Protein AF-A0A2E8D9I8-F1 (afdb_monomer_lite)

Structure (mmCIF, N/CA/C/O backbone):
data_AF-A0A2E8D9I8-F1
#
_entry.id   AF-A0A2E8D9I8-F1
#
loop_
_atom_site.group_PDB
_atom_site.id
_atom_site.type_symbol
_atom_site.label_atom_id
_atom_site.label_alt_id
_atom_site.label_comp_id
_atom_site.label_asym_id
_atom_site.label_entity_id
_atom_site.label_seq_id
_atom_site.pdbx_PDB_ins_code
_atom_site.Cartn_x
_atom_site.Cartn_y
_atom_site.Cartn_z
_atom_site.occupancy
_atom_site.B_iso_or_equiv
_atom_site.auth_seq_id
_atom_site.auth_comp_id
_atom_site.auth_asym_id
_atom_site.auth_atom_id
_atom_site.pdbx_PDB_model_num
ATOM 1 N N . MET A 1 1 ? -17.662 11.604 -4.422 1.00 44.28 1 MET A N 1
ATOM 2 C CA . MET A 1 1 ? -16.678 10.919 -3.561 1.00 44.28 1 MET A CA 1
ATOM 3 C C . MET A 1 1 ? -17.147 9.484 -3.399 1.00 44.28 1 MET A C 1
ATOM 5 O O . MET A 1 1 ? -18.364 9.317 -3.299 1.00 44.28 1 MET A O 1
ATOM 9 N N . PRO A 1 2 ? -16.253 8.482 -3.450 1.00 50.56 2 PRO A N 1
ATOM 10 C CA . PRO A 1 2 ? -16.628 7.092 -3.214 1.00 50.56 2 PRO A CA 1
ATOM 11 C C . PRO A 1 2 ? -17.347 6.995 -1.869 1.00 50.56 2 PRO A C 1
ATOM 13 O O . PRO A 1 2 ? -16.897 7.562 -0.872 1.00 50.56 2 PRO A O 1
ATOM 16 N N . ASN A 1 3 ? -18.499 6.340 -1.850 1.00 58.28 3 ASN A N 1
ATOM 17 C CA . ASN A 1 3 ? -19.183 5.998 -0.613 1.00 58.28 3 ASN A CA 1
ATOM 18 C C . ASN A 1 3 ? -19.068 4.484 -0.419 1.00 58.28 3 ASN A C 1
ATOM 20 O O . ASN A 1 3 ? -18.843 3.740 -1.372 1.00 58.28 3 ASN A O 1
ATOM 24 N N . GLU A 1 4 ? -19.213 4.018 0.817 1.00 66.81 4 GLU A N 1
ATOM 25 C CA . GLU A 1 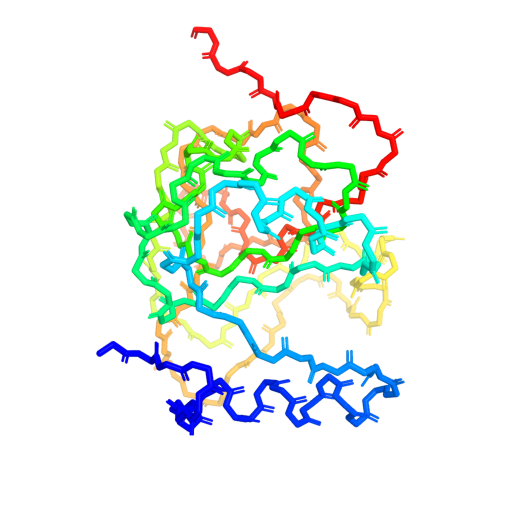4 ? -19.126 2.590 1.156 1.00 66.81 4 GLU A CA 1
ATOM 26 C C . GLU A 1 4 ? -20.138 1.709 0.388 1.00 66.81 4 GLU A C 1
ATOM 28 O O . GLU A 1 4 ? -19.957 0.497 0.309 1.00 66.81 4 GLU A O 1
ATOM 33 N N . GLY A 1 5 ? -21.159 2.312 -0.239 1.00 65.62 5 GLY A N 1
ATOM 34 C CA . GLY A 1 5 ? -22.145 1.644 -1.095 1.00 65.62 5 GLY A CA 1
ATOM 35 C C . GLY A 1 5 ? -21.882 1.719 -2.607 1.00 65.62 5 GLY A C 1
ATOM 36 O O . GLY A 1 5 ? -22.662 1.161 -3.374 1.00 65.62 5 GLY A O 1
ATOM 37 N N . SER A 1 6 ? -20.831 2.407 -3.058 1.00 77.81 6 SER A N 1
ATOM 38 C CA . SER A 1 6 ? -20.519 2.623 -4.474 1.00 77.81 6 SER A CA 1
ATOM 39 C C . SER A 1 6 ? -19.033 2.933 -4.641 1.00 77.81 6 SER A C 1
ATOM 41 O O . SER A 1 6 ? -18.624 4.094 -4.756 1.00 77.81 6 SER A O 1
ATOM 43 N N . LEU A 1 7 ? -18.238 1.867 -4.679 1.00 86.00 7 LEU A N 1
ATOM 44 C CA . LEU A 1 7 ? -16.832 1.925 -5.063 1.00 86.00 7 LEU A CA 1
ATOM 45 C C . LEU A 1 7 ? -16.694 2.241 -6.554 1.00 86.00 7 LEU A C 1
ATOM 47 O O . LEU A 1 7 ? -17.526 1.831 -7.366 1.00 86.00 7 LEU A O 1
ATOM 51 N N . ASP A 1 8 ? -15.627 2.943 -6.924 1.00 86.06 8 ASP A N 1
ATOM 52 C CA . ASP A 1 8 ? -15.249 3.049 -8.331 1.00 86.06 8 ASP A CA 1
ATOM 53 C C . ASP A 1 8 ? -14.639 1.734 -8.852 1.00 86.06 8 ASP A C 1
ATOM 55 O O . ASP A 1 8 ? -14.507 0.739 -8.129 1.00 86.06 8 ASP A O 1
ATOM 59 N N . SER A 1 9 ? -14.287 1.703 -10.138 1.00 87.00 9 SER A N 1
ATOM 60 C CA . SER A 1 9 ? -13.740 0.507 -10.782 1.00 87.00 9 SER A CA 1
ATOM 61 C C . SER A 1 9 ? -12.397 0.061 -10.201 1.00 87.00 9 SER A C 1
ATOM 63 O O . SER A 1 9 ? -12.152 -1.143 -10.129 1.00 87.00 9 SER A O 1
ATOM 65 N N . ASN A 1 10 ? -11.538 0.997 -9.786 1.00 84.31 10 ASN A N 1
ATOM 66 C CA . ASN A 1 10 ? -10.219 0.676 -9.243 1.00 84.31 10 ASN A CA 1
ATOM 67 C C . ASN A 1 10 ? -10.363 0.076 -7.844 1.00 84.31 10 ASN A C 1
ATOM 69 O O . ASN A 1 10 ? -9.808 -0.989 -7.573 1.00 84.31 10 ASN A O 1
ATOM 73 N N . ASP A 1 11 ? -11.165 0.706 -6.987 1.00 89.38 11 ASP A N 1
ATOM 74 C CA . ASP A 1 11 ? -11.437 0.219 -5.635 1.00 89.38 11 ASP A CA 1
ATOM 75 C C . ASP A 1 11 ? -12.177 -1.122 -5.654 1.00 89.38 11 ASP A C 1
ATOM 77 O O . ASP A 1 11 ? -11.861 -2.022 -4.874 1.00 89.38 11 ASP A O 1
ATOM 81 N N . THR A 1 12 ? -13.101 -1.309 -6.601 1.00 91.50 12 THR A N 1
ATOM 82 C CA . THR A 1 12 ? -13.773 -2.598 -6.820 1.00 91.50 12 THR A CA 1
ATOM 83 C C . THR A 1 12 ? -12.777 -3.690 -7.217 1.00 91.50 12 THR A C 1
ATOM 85 O O . THR A 1 12 ? -12.829 -4.794 -6.674 1.00 91.50 12 THR A O 1
ATOM 88 N N . ALA A 1 13 ? -11.845 -3.400 -8.132 1.00 89.12 13 ALA A N 1
ATOM 89 C CA . ALA A 1 13 ? -10.833 -4.363 -8.565 1.00 89.12 13 ALA A CA 1
ATOM 90 C C . ALA A 1 13 ? -9.858 -4.730 -7.433 1.00 89.12 13 ALA A C 1
ATOM 92 O O . ALA A 1 13 ? -9.543 -5.905 -7.251 1.00 89.12 13 ALA A O 1
ATOM 93 N N . LYS A 1 14 ? -9.425 -3.747 -6.636 1.00 89.94 14 LYS A N 1
ATOM 94 C CA . LYS A 1 14 ? -8.562 -3.955 -5.461 1.00 89.94 14 LYS A CA 1
ATOM 95 C C . LYS A 1 14 ? -9.258 -4.776 -4.383 1.00 89.94 14 LYS A C 1
ATOM 97 O O . LYS A 1 14 ? -8.672 -5.728 -3.872 1.00 89.94 14 LYS A O 1
ATOM 102 N N . LYS A 1 15 ? -10.526 -4.466 -4.092 1.00 92.94 15 LYS A N 1
ATOM 103 C CA . LYS A 1 15 ? -11.366 -5.276 -3.204 1.00 92.94 15 LYS A CA 1
ATOM 104 C C . LYS A 1 15 ? -11.434 -6.724 -3.688 1.00 92.94 15 LYS A C 1
ATOM 106 O O . LYS A 1 15 ? -11.124 -7.626 -2.918 1.00 92.94 15 LYS A O 1
ATOM 111 N N . ALA A 1 16 ? -11.765 -6.942 -4.961 1.00 93.75 16 ALA A N 1
ATOM 112 C CA . ALA A 1 16 ? -11.863 -8.283 -5.532 1.00 93.75 16 ALA A CA 1
ATOM 113 C C . ALA A 1 16 ? -10.527 -9.047 -5.490 1.00 93.75 16 ALA A C 1
ATOM 115 O O . ALA A 1 16 ? -10.522 -10.249 -5.237 1.00 93.75 16 ALA A O 1
ATOM 116 N N . ALA A 1 17 ? -9.394 -8.370 -5.702 1.00 91.50 17 ALA A N 1
ATOM 117 C CA . ALA A 1 17 ? -8.070 -8.979 -5.586 1.00 91.50 17 ALA A CA 1
ATOM 118 C C . ALA A 1 17 ? -7.774 -9.432 -4.147 1.00 91.50 17 ALA A C 1
ATOM 120 O O . ALA A 1 17 ? -7.392 -10.582 -3.939 1.00 91.50 17 ALA A O 1
ATOM 121 N N . MET A 1 18 ? -8.015 -8.562 -3.160 1.00 93.56 18 MET A N 1
ATOM 122 C CA . MET A 1 18 ? -7.844 -8.890 -1.741 1.00 93.56 18 MET A CA 1
ATOM 123 C C . MET A 1 18 ? -8.768 -10.035 -1.301 1.00 93.56 18 MET A C 1
ATOM 125 O O . MET A 1 18 ? -8.322 -10.964 -0.631 1.00 93.56 18 MET A O 1
ATOM 129 N N . GLU A 1 19 ? -10.029 -10.034 -1.738 1.00 94.75 19 GLU A N 1
ATOM 130 C CA . GLU A 1 19 ? -10.956 -11.147 -1.487 1.00 94.75 19 GLU A CA 1
ATOM 131 C C . GLU A 1 19 ? -10.506 -12.442 -2.176 1.00 94.75 19 GLU A C 1
ATOM 133 O O . GLU A 1 19 ? -10.600 -13.522 -1.595 1.00 94.75 19 GLU A O 1
ATOM 138 N N . GLY A 1 20 ? -9.940 -12.346 -3.381 1.00 94.50 20 GLY A N 1
ATOM 139 C CA . GLY A 1 20 ? -9.340 -13.474 -4.095 1.00 94.50 20 GLY A CA 1
ATOM 140 C C . GLY A 1 20 ? -8.124 -14.080 -3.384 1.00 94.50 20 GLY A C 1
ATOM 141 O O . GLY A 1 20 ? -7.853 -15.268 -3.551 1.00 94.50 20 GLY A O 1
ATOM 142 N N . TRP A 1 21 ? -7.418 -13.301 -2.560 1.00 91.25 21 TRP A N 1
ATOM 143 C CA . TRP A 1 21 ? -6.350 -13.790 -1.677 1.00 91.25 21 TRP A CA 1
ATOM 144 C C . TRP A 1 21 ? -6.873 -14.410 -0.372 1.00 91.25 21 TRP A C 1
ATOM 146 O O . TRP A 1 21 ? -6.080 -14.918 0.417 1.00 91.25 21 TRP A O 1
ATOM 156 N N . GLY A 1 22 ? -8.193 -14.406 -0.157 1.00 96.25 22 GLY A N 1
ATOM 157 C CA . GLY A 1 22 ? -8.851 -15.009 1.001 1.00 96.25 22 GLY A CA 1
ATOM 158 C C . GLY A 1 22 ? -9.161 -14.042 2.146 1.00 96.25 22 GLY A C 1
ATOM 159 O O . GLY A 1 22 ? -9.576 -14.500 3.209 1.00 96.25 22 GLY A O 1
ATOM 160 N N . TYR A 1 23 ? -8.984 -12.730 1.960 1.00 94.50 23 TYR A N 1
ATOM 161 C CA . TYR A 1 23 ? -9.327 -11.736 2.979 1.00 94.50 23 TYR A CA 1
ATOM 162 C C . TYR A 1 23 ? -10.814 -11.367 2.942 1.00 94.50 23 TYR A C 1
ATOM 164 O O . TYR A 1 23 ? -11.416 -11.256 1.876 1.00 94.50 23 TYR A O 1
ATOM 172 N N . ALA A 1 24 ? -11.406 -11.104 4.107 1.00 95.88 24 ALA A N 1
ATOM 173 C CA . ALA A 1 24 ? -12.709 -10.450 4.187 1.00 95.88 24 ALA A CA 1
ATOM 174 C C . ALA A 1 24 ? -12.516 -8.931 4.077 1.00 95.88 24 ALA A C 1
ATOM 176 O O . ALA A 1 24 ? -11.832 -8.336 4.907 1.00 95.88 24 ALA A O 1
ATOM 177 N N . VAL A 1 25 ? -13.108 -8.298 3.060 1.00 94.69 25 VAL A N 1
ATOM 178 C CA . VAL A 1 25 ? -12.922 -6.862 2.801 1.00 94.69 25 VAL A CA 1
ATOM 179 C C . VAL A 1 25 ? -14.238 -6.115 2.960 1.00 94.69 25 VAL A C 1
ATOM 181 O O . VAL A 1 25 ? -15.167 -6.288 2.169 1.00 94.69 25 VAL A O 1
ATOM 184 N N . THR A 1 26 ? -14.285 -5.219 3.945 1.00 93.50 26 THR A N 1
ATOM 185 C CA . THR A 1 26 ? -15.442 -4.357 4.213 1.00 93.50 26 THR A CA 1
ATOM 186 C C . THR A 1 26 ? -15.105 -2.912 3.845 1.00 93.50 26 THR A C 1
ATOM 188 O O . THR A 1 26 ? -14.301 -2.290 4.539 1.00 93.50 26 THR A O 1
ATOM 191 N N . PRO A 1 27 ? -15.697 -2.350 2.775 1.00 92.50 27 PRO A N 1
ATOM 192 C CA . PRO A 1 27 ? -15.524 -0.942 2.438 1.00 92.50 27 PRO A CA 1
ATOM 193 C C . PRO A 1 27 ? -16.103 -0.030 3.514 1.00 92.50 27 PRO A C 1
ATOM 195 O O . PRO A 1 27 ? -17.199 -0.279 4.015 1.00 92.50 27 PRO A O 1
ATOM 198 N N . VAL A 1 28 ? -15.388 1.048 3.828 1.00 91.00 28 VAL A N 1
ATOM 199 C CA . VAL A 1 28 ? -15.802 2.044 4.818 1.00 91.00 28 VAL A CA 1
ATOM 200 C C . VAL A 1 28 ? -15.452 3.446 4.332 1.00 91.00 28 VAL A C 1
ATOM 202 O O . VAL A 1 28 ? -14.417 3.660 3.705 1.00 91.00 28 VAL A O 1
ATOM 205 N N . THR A 1 29 ? -16.330 4.413 4.604 1.00 89.75 29 THR A N 1
ATOM 206 C CA . THR A 1 29 ? -16.090 5.822 4.265 1.00 89.75 29 THR A CA 1
ATOM 207 C C . THR A 1 29 ? -15.148 6.517 5.256 1.00 89.75 29 THR A C 1
ATOM 209 O O . THR A 1 29 ? -15.277 6.363 6.471 1.00 89.75 29 THR A O 1
ATOM 212 N N . GLY A 1 30 ? -14.253 7.372 4.743 1.00 88.56 30 GLY A N 1
ATOM 213 C CA . GLY A 1 30 ? -13.416 8.268 5.553 1.00 88.56 30 GLY A CA 1
ATOM 214 C C . GLY A 1 30 ? -14.216 9.222 6.446 1.00 88.56 30 GLY A C 1
ATOM 215 O O . GLY A 1 30 ? -13.747 9.614 7.514 1.00 88.56 30 GLY A O 1
ATOM 216 N N . LEU A 1 31 ? -15.453 9.541 6.050 1.00 89.94 31 LEU A N 1
ATOM 217 C CA . LEU A 1 31 ? -16.329 10.497 6.732 1.00 89.94 31 LEU A CA 1
ATOM 218 C C . LEU A 1 31 ? -16.813 10.033 8.110 1.00 89.94 31 LEU A C 1
ATOM 220 O O . LEU A 1 31 ? -17.369 10.846 8.851 1.00 89.94 31 LEU A O 1
ATOM 224 N N . ARG A 1 32 ? -16.609 8.760 8.480 1.00 90.56 32 ARG A N 1
ATOM 225 C CA . ARG A 1 32 ? -16.986 8.270 9.811 1.00 90.56 32 ARG A CA 1
ATOM 226 C C . ARG A 1 32 ? -16.304 9.088 10.918 1.00 90.56 32 ARG A C 1
ATOM 228 O O . ARG A 1 32 ? -15.144 9.493 10.760 1.00 90.56 32 ARG A O 1
ATOM 235 N N . PRO A 1 33 ? -16.996 9.356 12.036 1.00 91.31 33 PRO A N 1
ATOM 236 C CA . PRO A 1 33 ? -16.414 10.058 13.175 1.00 91.31 33 PRO A CA 1
ATOM 237 C C . PRO A 1 33 ? -15.296 9.233 13.832 1.00 91.31 33 PRO A C 1
ATOM 239 O O . PRO A 1 33 ? -15.246 8.013 13.691 1.00 91.31 33 PRO A O 1
ATOM 242 N N . ASN A 1 34 ? -14.412 9.895 14.586 1.00 89.88 34 ASN A N 1
ATOM 243 C CA . ASN A 1 34 ? -13.230 9.262 15.198 1.00 89.88 34 ASN A CA 1
ATOM 244 C C . ASN A 1 34 ? -13.590 8.035 16.048 1.00 89.88 34 ASN A C 1
ATOM 246 O O . ASN A 1 34 ? -12.986 6.986 15.883 1.00 89.88 34 ASN A O 1
ATOM 250 N N . GLN A 1 35 ? -14.639 8.132 16.870 1.00 90.94 35 GLN A N 1
ATOM 251 C CA . GLN A 1 35 ? -15.069 7.029 17.734 1.00 90.94 35 GLN A CA 1
ATOM 252 C C . GLN A 1 35 ? -15.469 5.766 16.948 1.00 90.94 35 GLN A C 1
ATOM 254 O O . GLN A 1 35 ? -15.279 4.650 17.427 1.00 90.94 35 GLN A O 1
ATOM 259 N N . GLU A 1 36 ? -16.027 5.920 15.744 1.00 92.75 36 GLU A N 1
ATOM 260 C CA . GLU A 1 36 ? -16.352 4.777 14.887 1.00 92.75 36 GLU A CA 1
ATOM 261 C C . GLU A 1 36 ? -15.099 4.168 14.252 1.00 92.75 36 GLU A C 1
ATOM 263 O O . GLU A 1 36 ? -15.033 2.949 14.097 1.00 92.75 36 GLU A O 1
ATOM 268 N N . TRP A 1 37 ? -14.098 4.990 13.923 1.00 92.00 37 TRP A N 1
ATOM 269 C CA . TRP A 1 37 ? -12.794 4.504 13.474 1.00 92.00 37 TRP A CA 1
ATOM 270 C C . TRP A 1 37 ? -12.066 3.738 14.578 1.00 92.00 37 TRP A C 1
ATOM 272 O O . TRP A 1 37 ? -11.603 2.635 14.308 1.00 92.00 37 TRP A O 1
ATOM 282 N N . ASP A 1 38 ? -12.052 4.248 15.813 1.00 91.12 38 ASP A N 1
ATOM 283 C CA . ASP A 1 38 ? -11.454 3.568 16.972 1.00 91.12 38 ASP A CA 1
ATOM 284 C C . ASP A 1 38 ? -12.060 2.170 17.180 1.00 91.12 38 ASP A C 1
ATOM 286 O O . ASP A 1 38 ? -11.352 1.185 17.393 1.00 91.12 38 ASP A O 1
ATOM 290 N N . ALA A 1 39 ? -13.389 2.065 17.070 1.00 92.38 39 ALA A N 1
ATOM 291 C CA . ALA A 1 39 ? -14.095 0.793 17.189 1.00 92.38 39 ALA A CA 1
ATOM 292 C C . ALA A 1 39 ? -13.830 -0.157 16.008 1.00 92.38 39 ALA A C 1
ATOM 294 O O . ALA A 1 39 ? -13.840 -1.376 16.193 1.00 92.38 39 ALA A O 1
ATOM 295 N N . LEU A 1 40 ? -13.623 0.383 14.803 1.00 91.75 40 LEU A N 1
ATOM 296 C CA . LEU A 1 40 ? -13.358 -0.390 13.591 1.00 91.75 40 LEU A CA 1
ATOM 297 C C . LEU A 1 40 ? -11.947 -0.968 13.595 1.00 91.75 40 LEU A C 1
ATOM 299 O O . LEU A 1 40 ? -11.791 -2.165 13.366 1.00 91.75 40 LEU A O 1
ATOM 303 N N . VAL A 1 41 ? -10.926 -0.149 13.869 1.00 91.81 41 VAL A N 1
ATOM 304 C CA . VAL A 1 41 ? -9.523 -0.599 13.844 1.00 91.81 41 VAL A CA 1
ATOM 305 C C . VAL A 1 41 ? -9.237 -1.660 14.906 1.00 91.81 41 VAL A C 1
ATOM 307 O O . VAL A 1 41 ? -8.348 -2.479 14.724 1.00 91.81 41 VAL A O 1
ATOM 310 N N . ALA A 1 42 ? -10.035 -1.706 15.977 1.00 91.19 42 ALA A N 1
ATOM 311 C CA . ALA A 1 42 ? -9.979 -2.760 16.988 1.00 91.19 42 ALA A CA 1
ATOM 312 C C . ALA A 1 42 ? -10.530 -4.124 16.516 1.00 91.19 42 ALA A C 1
ATOM 314 O O . ALA A 1 42 ? -10.385 -5.116 17.228 1.00 91.19 42 ALA A O 1
ATOM 315 N N . GLN A 1 43 ? -11.201 -4.180 15.360 1.00 92.88 43 GLN A N 1
ATOM 316 C CA . GLN A 1 43 ? -11.894 -5.370 14.846 1.00 92.88 43 GLN A CA 1
ATOM 317 C C . GLN A 1 43 ? -11.321 -5.898 13.526 1.00 92.88 43 GLN A C 1
ATOM 319 O O . GLN A 1 43 ? -11.861 -6.856 12.974 1.00 92.88 43 GLN A O 1
ATOM 324 N N . VAL A 1 44 ? -10.266 -5.278 12.998 1.00 93.38 44 VAL A N 1
ATOM 325 C CA . VAL A 1 44 ? -9.665 -5.651 11.713 1.00 93.38 44 VAL A CA 1
ATOM 326 C C . VAL A 1 44 ? -8.165 -5.859 11.865 1.00 93.38 44 VAL A C 1
ATOM 328 O O . VAL A 1 44 ? -7.526 -5.225 12.698 1.00 93.38 44 VAL A O 1
ATOM 331 N N . ASP A 1 45 ? -7.596 -6.725 11.031 1.00 93.06 45 ASP A N 1
ATOM 332 C CA . ASP A 1 45 ? -6.151 -6.982 11.028 1.00 93.06 45 ASP A CA 1
ATOM 333 C C . ASP A 1 45 ? -5.368 -5.881 10.297 1.00 93.06 45 ASP A C 1
ATOM 335 O O . ASP A 1 45 ? -4.214 -5.586 10.619 1.00 93.06 45 ASP A O 1
ATOM 339 N N . ALA A 1 46 ? -6.000 -5.269 9.292 1.00 92.00 46 ALA A N 1
ATOM 340 C CA . ALA A 1 46 ? -5.396 -4.245 8.459 1.00 92.00 46 ALA A CA 1
ATOM 341 C C . ALA A 1 46 ? -6.429 -3.254 7.906 1.00 92.00 46 ALA A C 1
ATOM 343 O O . ALA A 1 46 ? -7.595 -3.588 7.689 1.00 92.00 46 ALA A O 1
ATOM 344 N N . VAL A 1 47 ? -5.961 -2.043 7.611 1.00 92.31 47 VAL A N 1
ATOM 345 C CA . VAL A 1 47 ? -6.685 -0.989 6.905 1.00 92.31 47 VAL A CA 1
ATOM 346 C C . VAL A 1 47 ? -5.963 -0.683 5.599 1.00 92.31 47 VAL A C 1
ATOM 348 O O . VAL A 1 47 ? -4.786 -0.324 5.582 1.00 92.31 47 VAL A O 1
ATOM 351 N N . TYR A 1 48 ? -6.695 -0.795 4.496 1.00 91.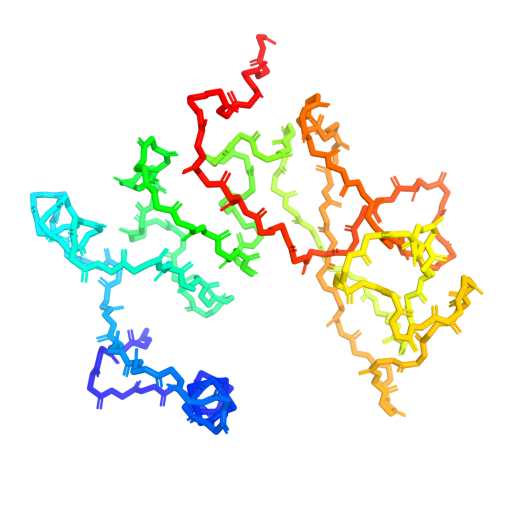50 48 TYR A N 1
ATOM 352 C CA . TYR A 1 48 ? -6.258 -0.335 3.185 1.00 91.50 48 TYR A CA 1
ATOM 353 C C . TYR A 1 48 ? -6.820 1.061 2.907 1.00 91.50 48 TYR A C 1
ATOM 355 O O . TYR A 1 48 ? -8.031 1.272 2.992 1.00 91.50 48 TYR A O 1
ATOM 363 N N . ILE A 1 49 ? -5.952 2.004 2.546 1.00 91.25 49 ILE A N 1
ATOM 364 C CA . ILE A 1 49 ? -6.327 3.375 2.205 1.00 91.25 49 ILE A CA 1
ATOM 365 C C . ILE A 1 49 ? -6.170 3.566 0.704 1.00 91.25 49 ILE A C 1
ATOM 367 O O . ILE A 1 49 ? -5.054 3.610 0.186 1.00 91.25 49 ILE A O 1
ATOM 371 N N . SER A 1 50 ? -7.303 3.711 0.023 1.00 90.06 50 SER A N 1
ATOM 372 C CA . SER A 1 50 ? -7.345 3.971 -1.414 1.00 90.06 50 SER A CA 1
ATOM 373 C C . SER A 1 50 ? -6.779 5.348 -1.768 1.00 90.06 50 SER A C 1
ATOM 375 O O . SER A 1 50 ? -7.014 6.326 -1.057 1.00 90.06 50 SER A O 1
ATOM 377 N N . GLU A 1 51 ? -6.127 5.452 -2.929 1.00 84.94 51 GLU A N 1
ATOM 378 C CA . GLU A 1 51 ? -5.780 6.739 -3.546 1.00 84.94 51 GLU A CA 1
ATOM 379 C C . GLU A 1 51 ? -7.001 7.644 -3.811 1.00 84.94 51 GLU A C 1
ATOM 381 O O . GLU A 1 51 ? -6.862 8.866 -3.860 1.00 84.94 51 GLU A O 1
ATOM 386 N N . ASN A 1 52 ? -8.201 7.063 -3.942 1.00 85.81 52 ASN A N 1
ATOM 387 C CA . ASN A 1 52 ? -9.441 7.783 -4.244 1.00 85.81 52 ASN A CA 1
ATOM 388 C C . ASN A 1 52 ? -10.131 8.337 -2.989 1.00 85.81 52 ASN A C 1
ATOM 390 O O . ASN A 1 52 ? -11.103 9.094 -3.092 1.00 85.81 52 ASN A O 1
ATOM 394 N N . LEU A 1 53 ? -9.630 7.992 -1.798 1.00 89.81 53 LEU A N 1
ATOM 395 C CA . LEU A 1 53 ? -10.036 8.620 -0.546 1.00 89.81 53 LEU A CA 1
ATOM 396 C C . LEU A 1 53 ? -9.667 10.109 -0.576 1.00 89.81 53 LEU A C 1
ATOM 398 O O . LEU A 1 53 ? -8.525 10.458 -0.859 1.00 89.81 53 LEU A O 1
ATOM 402 N N . PHE A 1 54 ? -10.578 10.994 -0.176 1.00 90.56 54 PHE A N 1
ATOM 403 C CA . PHE A 1 54 ? -10.200 12.373 0.118 1.00 90.56 54 PHE A CA 1
ATOM 404 C C . PHE A 1 54 ? -9.446 12.434 1.454 1.00 90.56 54 PHE A C 1
ATOM 406 O O . PHE A 1 54 ? -10.002 12.102 2.500 1.00 90.56 54 PHE A O 1
ATOM 413 N N . SER A 1 55 ? -8.179 12.861 1.443 1.00 88.88 55 SER A N 1
ATOM 414 C CA . SER A 1 55 ? -7.322 12.829 2.639 1.00 88.88 55 SER A CA 1
ATOM 415 C C . SER A 1 55 ? -7.896 13.604 3.825 1.00 88.88 55 SER A C 1
ATOM 417 O O . SER A 1 55 ? -7.741 13.164 4.958 1.00 88.88 55 SER A O 1
ATOM 419 N N . GLY A 1 56 ? -8.623 14.701 3.584 1.00 91.00 56 GLY A N 1
ATOM 420 C CA . GLY A 1 56 ? -9.270 15.478 4.644 1.00 91.00 56 GLY A CA 1
ATOM 421 C C . GLY A 1 56 ? -10.371 14.726 5.401 1.00 91.00 56 GLY A C 1
ATOM 422 O O . GLY A 1 56 ? -10.664 15.085 6.539 1.00 91.00 56 GLY A O 1
ATOM 423 N N . ASP A 1 57 ? -10.942 13.669 4.812 1.00 91.69 57 ASP A N 1
ATOM 424 C CA . ASP A 1 57 ? -11.955 12.851 5.478 1.00 91.69 57 ASP A CA 1
ATOM 425 C C . ASP A 1 57 ? -11.31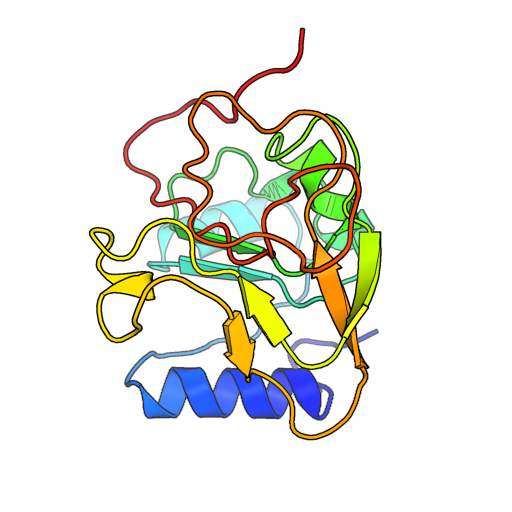8 11.947 6.537 1.00 91.69 57 ASP A C 1
ATOM 427 O O . ASP A 1 57 ? -11.861 11.815 7.632 1.00 91.69 57 ASP A O 1
ATOM 431 N N . LEU A 1 58 ? -10.161 11.343 6.245 1.00 90.94 58 LEU A N 1
ATOM 432 C CA . LEU A 1 58 ? -9.462 10.468 7.192 1.00 90.94 58 LEU A CA 1
ATOM 433 C C . LEU A 1 58 ? -8.525 11.244 8.121 1.00 90.94 58 LEU A C 1
ATOM 435 O O . LEU A 1 58 ? -8.465 10.924 9.306 1.00 90.94 58 LEU A O 1
ATOM 439 N N . ASN A 1 59 ? -7.848 12.276 7.609 1.00 90.62 59 ASN A N 1
ATOM 440 C CA . ASN A 1 59 ? -6.903 13.112 8.349 1.00 90.62 59 ASN A CA 1
ATOM 441 C C . ASN A 1 59 ? -5.955 12.228 9.190 1.00 90.62 59 ASN A C 1
ATOM 443 O O . ASN A 1 59 ? -5.379 11.288 8.656 1.00 90.62 59 ASN A O 1
ATOM 447 N N . THR A 1 60 ? -5.852 12.450 10.502 1.00 89.69 60 THR A N 1
ATOM 448 C CA . THR A 1 60 ? -4.985 11.696 11.422 1.00 89.69 60 THR A CA 1
ATOM 449 C C . THR A 1 60 ? -5.698 10.598 12.222 1.00 89.69 60 THR A C 1
ATOM 451 O O . THR A 1 60 ? -5.101 10.036 13.137 1.00 89.69 60 THR A O 1
ATOM 454 N N . LYS A 1 61 ? -6.958 10.256 11.907 1.00 89.56 61 LYS A N 1
ATOM 455 C CA . LYS A 1 61 ? -7.831 9.412 12.758 1.00 89.56 61 LYS A CA 1
ATOM 456 C C . LYS A 1 61 ? -7.239 8.065 13.170 1.00 89.56 61 LYS A C 1
ATOM 458 O O . LYS A 1 61 ? -7.516 7.600 14.265 1.00 89.56 61 LYS A O 1
ATOM 463 N N . ILE A 1 62 ? -6.451 7.445 12.295 1.00 89.75 62 ILE A N 1
ATOM 464 C CA . ILE A 1 62 ? -5.881 6.109 12.515 1.00 89.75 62 ILE A CA 1
ATOM 465 C C . ILE A 1 62 ? -4.352 6.118 12.570 1.00 89.75 62 ILE A C 1
ATOM 467 O O . ILE A 1 62 ? -3.743 5.056 12.510 1.00 89.75 62 ILE A O 1
ATOM 471 N N . LYS A 1 63 ? -3.728 7.298 12.689 1.00 87.44 63 LYS A N 1
ATOM 472 C CA . LYS A 1 63 ? -2.264 7.428 12.703 1.00 87.44 63 LYS A CA 1
ATOM 473 C C . LYS A 1 63 ? -1.624 6.570 13.797 1.00 87.44 63 LYS A C 1
ATOM 475 O O . LYS A 1 63 ? -0.658 5.865 13.540 1.00 87.44 63 LYS A O 1
ATOM 480 N N . ASP A 1 64 ? -2.202 6.613 14.996 1.00 85.62 64 ASP A N 1
ATOM 481 C CA . ASP A 1 64 ? -1.683 5.923 16.182 1.00 85.62 64 ASP A CA 1
ATOM 482 C C . ASP A 1 64 ? -2.400 4.584 16.448 1.00 85.62 64 ASP A C 1
ATOM 484 O O . ASP A 1 64 ? -2.263 3.995 17.525 1.00 85.62 64 ASP A O 1
ATOM 488 N N . ALA A 1 65 ? -3.203 4.102 15.491 1.00 86.88 65 ALA A N 1
ATOM 489 C CA . ALA A 1 65 ? -3.926 2.847 15.633 1.00 86.88 65 ALA A CA 1
ATOM 490 C C . ALA A 1 65 ? -2.953 1.658 15.594 1.00 86.88 65 ALA A C 1
ATOM 492 O O . ALA A 1 65 ? -2.090 1.562 14.724 1.00 86.88 65 ALA A O 1
ATOM 493 N N . ALA A 1 66 ? -3.125 0.707 16.512 1.00 87.19 66 ALA A N 1
ATOM 494 C CA . ALA A 1 66 ? -2.330 -0.521 16.566 1.00 87.19 66 ALA A CA 1
ATOM 495 C C . ALA A 1 66 ? -2.836 -1.567 15.552 1.00 87.19 66 ALA A C 1
ATOM 497 O O . ALA A 1 66 ? -3.213 -2.674 15.927 1.00 87.19 66 ALA A O 1
ATOM 498 N N . VAL A 1 67 ? -2.887 -1.189 14.274 1.00 87.94 67 VAL A N 1
ATOM 499 C CA . VAL A 1 67 ? -3.399 -2.003 13.163 1.00 87.94 67 VAL A CA 1
ATOM 500 C C . VAL A 1 67 ? -2.447 -1.924 11.975 1.00 87.94 67 VAL A C 1
ATOM 502 O O . VAL A 1 67 ? -1.710 -0.949 11.827 1.00 87.94 67 VAL A O 1
ATOM 505 N N . GLY A 1 68 ? -2.451 -2.942 11.113 1.00 86.31 68 GLY A N 1
ATOM 506 C CA . GLY A 1 68 ? -1.715 -2.861 9.858 1.00 86.31 68 GLY A CA 1
ATOM 507 C C . GLY A 1 68 ? -2.273 -1.752 8.961 1.00 86.31 68 GLY A C 1
ATOM 508 O O . GLY A 1 68 ? -3.482 -1.703 8.760 1.00 86.31 68 GLY A O 1
ATOM 509 N N . ILE A 1 69 ? -1.443 -0.876 8.391 1.00 88.00 69 ILE A N 1
ATOM 510 C CA . ILE A 1 69 ? -1.913 0.155 7.444 1.00 88.00 69 ILE A CA 1
ATOM 511 C C . ILE A 1 69 ? -1.183 0.003 6.115 1.00 88.00 69 ILE A C 1
ATOM 513 O O . ILE A 1 69 ? 0.047 -0.018 6.079 1.00 88.00 69 ILE A O 1
ATOM 517 N N . LEU A 1 70 ? -1.954 -0.064 5.028 1.00 88.06 70 LEU A N 1
ATOM 518 C CA . LEU A 1 70 ? -1.472 0.002 3.652 1.00 88.06 70 LEU A CA 1
ATOM 519 C C . LEU A 1 70 ? -1.993 1.290 3.006 1.00 88.06 70 LEU A C 1
ATOM 521 O O . LEU A 1 70 ? -3.189 1.410 2.746 1.00 88.06 70 LEU A O 1
ATOM 525 N N . ASN A 1 71 ? -1.101 2.256 2.765 1.00 88.75 71 ASN A N 1
ATOM 526 C CA . ASN A 1 71 ? -1.477 3.582 2.272 1.00 88.75 71 ASN A CA 1
ATOM 527 C C . ASN A 1 71 ? -1.138 3.804 0.791 1.00 88.75 71 ASN A C 1
ATOM 529 O O . ASN A 1 71 ? 0.034 3.771 0.415 1.00 88.75 71 ASN A O 1
ATOM 533 N N . GLU A 1 72 ? -2.146 4.135 -0.020 1.00 88.12 72 GLU A N 1
ATOM 534 C CA . GLU A 1 72 ? -1.968 4.666 -1.379 1.00 88.12 72 GLU A CA 1
ATOM 535 C C . GLU A 1 72 ? -2.318 6.159 -1.502 1.00 88.12 72 GLU A C 1
ATOM 537 O O . GLU A 1 72 ? -2.051 6.777 -2.533 1.00 88.12 72 GLU A O 1
ATOM 542 N N . GLN A 1 73 ? -2.868 6.783 -0.456 1.00 90.75 73 GLN A N 1
ATOM 543 C CA . GLN A 1 73 ? -3.179 8.209 -0.471 1.00 90.75 73 GLN A CA 1
ATOM 544 C C . GLN A 1 73 ? -1.928 9.038 -0.142 1.00 90.75 73 GLN A C 1
ATOM 546 O O . GLN A 1 73 ? -1.569 9.244 1.019 1.00 90.75 73 GLN A O 1
ATOM 551 N N . LEU A 1 74 ? -1.273 9.555 -1.186 1.00 89.19 74 LEU A N 1
ATOM 552 C CA . LEU A 1 74 ? -0.023 10.319 -1.100 1.00 89.19 74 LEU A CA 1
ATOM 553 C C . LEU A 1 74 ? -0.094 11.522 -0.156 1.00 89.19 74 LEU A C 1
ATOM 555 O O . LEU A 1 74 ? 0.910 11.848 0.483 1.00 89.19 74 LEU A O 1
ATOM 559 N N . ALA A 1 75 ? -1.248 12.190 -0.075 1.00 90.62 75 ALA A N 1
ATOM 560 C CA . ALA A 1 75 ? -1.422 13.351 0.791 1.00 90.62 75 ALA A CA 1
ATOM 561 C C . ALA A 1 75 ? -1.231 12.994 2.274 1.00 90.62 75 ALA A C 1
ATOM 563 O O . ALA A 1 75 ? -0.650 13.789 3.007 1.00 90.62 75 ALA A O 1
ATOM 564 N N . LEU A 1 76 ? -1.605 11.772 2.672 1.00 90.56 76 LEU A N 1
ATOM 565 C CA . LEU A 1 76 ? -1.507 11.292 4.051 1.00 90.56 76 LEU A CA 1
ATOM 566 C C . LEU A 1 76 ? -0.097 10.841 4.451 1.00 90.56 76 LEU A C 1
ATOM 568 O O . LEU A 1 76 ? 0.127 10.566 5.621 1.00 90.56 76 LEU A O 1
ATOM 572 N N . ASN A 1 77 ? 0.877 10.777 3.533 1.00 88.50 77 ASN A N 1
ATOM 573 C CA . ASN A 1 77 ? 2.234 10.338 3.889 1.00 88.50 77 ASN A CA 1
ATOM 574 C C . ASN A 1 77 ? 2.876 11.216 4.976 1.00 88.50 77 ASN A C 1
ATOM 576 O O . ASN A 1 77 ? 3.583 10.689 5.830 1.00 88.50 77 ASN A O 1
ATOM 580 N N . ALA A 1 78 ? 2.631 12.529 4.945 1.00 87.69 78 ALA A N 1
ATOM 581 C CA . ALA A 1 78 ? 3.104 13.441 5.986 1.00 87.69 78 ALA A CA 1
ATOM 582 C C . ALA A 1 78 ? 2.247 13.353 7.253 1.00 87.69 78 ALA A C 1
ATOM 584 O O . ALA A 1 78 ? 2.789 13.285 8.351 1.00 87.69 78 ALA A O 1
ATOM 585 N N . ASP A 1 79 ? 0.923 13.286 7.097 1.00 89.88 79 ASP A N 1
ATOM 586 C CA . ASP A 1 79 ? -0.016 13.203 8.222 1.00 89.88 79 ASP A CA 1
ATOM 587 C C . ASP A 1 79 ? 0.185 11.923 9.047 1.00 89.88 79 ASP A C 1
ATOM 589 O O . ASP A 1 79 ? -0.045 11.920 10.254 1.00 89.88 79 ASP A O 1
ATOM 593 N N . PHE A 1 80 ? 0.630 10.841 8.401 1.00 89.06 80 PHE A N 1
ATOM 594 C CA . PHE A 1 80 ? 0.962 9.560 9.029 1.00 89.06 80 PHE A CA 1
ATOM 595 C C . PHE A 1 80 ? 2.444 9.423 9.380 1.00 89.06 80 PHE A C 1
ATOM 597 O O . PHE A 1 80 ? 2.878 8.347 9.781 1.00 89.06 80 PHE A O 1
ATOM 604 N N . GLU A 1 81 ? 3.223 10.494 9.212 1.00 88.44 81 GLU A N 1
ATOM 605 C CA . GLU A 1 81 ? 4.646 10.534 9.559 1.00 88.44 81 GLU A CA 1
ATOM 606 C C . GLU A 1 81 ? 5.466 9.436 8.854 1.00 88.44 81 GLU A C 1
ATOM 608 O O . GLU A 1 81 ? 6.498 8.990 9.342 1.00 88.44 81 GLU A O 1
ATOM 613 N N . LEU A 1 82 ? 5.027 9.012 7.664 1.00 83.88 82 LEU A N 1
ATOM 614 C CA . LEU A 1 82 ? 5.775 8.109 6.784 1.00 83.88 82 LEU A CA 1
ATOM 615 C C . LEU A 1 82 ? 6.912 8.850 6.078 1.00 83.88 82 LEU A C 1
ATOM 617 O O . LEU A 1 82 ? 7.943 8.272 5.729 1.00 83.88 82 LEU A O 1
ATOM 621 N N . ALA A 1 83 ? 6.699 10.134 5.809 1.00 87.25 83 ALA A N 1
ATOM 622 C CA . ALA A 1 83 ? 7.677 10.990 5.173 1.00 87.25 83 ALA A CA 1
ATOM 623 C C . ALA A 1 83 ? 7.522 12.440 5.622 1.00 87.25 83 ALA A C 1
ATOM 625 O O . ALA A 1 83 ? 6.441 12.867 6.013 1.00 87.25 83 ALA A O 1
ATOM 626 N N . SER A 1 84 ? 8.578 13.236 5.474 1.00 88.62 84 SER A N 1
ATOM 627 C CA . SER A 1 84 ? 8.547 14.661 5.821 1.00 88.62 84 SER A CA 1
ATOM 628 C C . SER A 1 84 ? 7.631 15.499 4.912 1.00 88.62 84 SER A C 1
ATOM 630 O O . SER A 1 84 ? 7.441 16.687 5.156 1.00 88.62 84 SER A O 1
ATOM 632 N N . THR A 1 85 ? 7.124 14.929 3.813 1.00 89.12 85 THR A N 1
ATOM 633 C CA . THR A 1 85 ? 6.234 15.596 2.851 1.00 89.12 85 THR A CA 1
ATOM 634 C C . THR A 1 85 ? 5.231 14.608 2.261 1.00 89.12 85 THR A C 1
ATOM 636 O O . THR A 1 85 ? 5.479 13.401 2.242 1.00 89.12 85 THR A O 1
ATOM 639 N N . SER A 1 86 ? 4.122 15.116 1.714 1.00 90.00 86 SER A N 1
ATOM 640 C CA . SER A 1 86 ? 3.213 14.305 0.899 1.00 90.00 86 SER A CA 1
ATOM 641 C C . SER A 1 86 ? 3.953 13.640 -0.265 1.00 90.00 86 SER A C 1
ATOM 643 O O . SER A 1 86 ? 4.936 14.167 -0.790 1.00 90.00 86 SER A O 1
ATOM 645 N N . GLY A 1 87 ? 3.473 12.473 -0.687 1.00 86.62 87 GLY A N 1
ATOM 646 C CA . GLY A 1 87 ? 4.037 11.781 -1.839 1.00 86.62 87 GLY A CA 1
ATOM 647 C C . GLY A 1 87 ? 3.745 12.487 -3.168 1.00 86.62 87 GLY A C 1
ATOM 648 O O . GLY A 1 87 ? 2.993 13.457 -3.249 1.00 86.62 87 GLY A O 1
ATOM 649 N N . SER A 1 88 ? 4.341 11.980 -4.241 1.00 87.12 88 SER A N 1
ATOM 650 C CA . SER A 1 88 ? 4.113 12.481 -5.599 1.00 87.12 88 SER A CA 1
ATOM 651 C C . SER A 1 88 ? 4.022 11.326 -6.590 1.00 87.12 88 SER A C 1
ATOM 653 O O . SER A 1 88 ? 4.256 10.171 -6.235 1.00 87.12 88 SER A O 1
ATOM 655 N N . THR A 1 89 ? 3.674 11.622 -7.840 1.00 87.06 89 THR A N 1
ATOM 656 C CA . THR A 1 89 ? 3.655 10.623 -8.909 1.00 87.06 89 THR A CA 1
ATOM 657 C C . THR A 1 89 ? 4.810 10.823 -9.881 1.00 87.06 89 THR A C 1
ATOM 659 O O . THR A 1 89 ? 5.422 11.893 -9.971 1.00 87.06 89 THR A O 1
ATOM 662 N N . TYR A 1 90 ? 5.121 9.767 -10.621 1.00 85.81 90 TYR A N 1
ATOM 663 C CA . TYR A 1 90 ? 5.991 9.817 -11.789 1.00 85.81 90 TYR A CA 1
ATOM 664 C C . TYR A 1 90 ? 5.511 8.823 -12.836 1.00 85.81 90 TYR A C 1
ATOM 666 O O . TYR A 1 90 ? 4.925 7.800 -12.498 1.00 85.81 90 TYR A O 1
ATOM 674 N N . THR A 1 91 ? 5.750 9.114 -14.110 1.00 88.44 91 THR A N 1
ATOM 675 C CA . THR A 1 91 ? 5.277 8.260 -15.201 1.00 88.44 91 THR A CA 1
ATOM 676 C C . THR A 1 91 ? 6.327 7.215 -15.546 1.00 88.44 91 THR A C 1
ATOM 678 O O . THR A 1 91 ? 7.418 7.562 -15.998 1.00 88.44 91 THR A O 1
ATOM 681 N N . ASN A 1 92 ? 6.009 5.936 -15.352 1.00 89.69 92 ASN A N 1
ATOM 682 C CA . ASN A 1 92 ? 6.881 4.826 -15.739 1.00 89.69 92 ASN A CA 1
ATOM 683 C C . ASN A 1 92 ? 6.068 3.529 -15.918 1.00 89.69 92 ASN A C 1
ATOM 685 O O . ASN A 1 92 ? 4.859 3.497 -15.698 1.00 89.69 92 ASN A O 1
ATOM 689 N N . THR A 1 93 ? 6.736 2.463 -16.345 1.00 87.56 93 THR A N 1
ATOM 690 C CA . THR A 1 93 ? 6.214 1.086 -16.376 1.00 87.56 93 THR A CA 1
ATOM 691 C C . THR A 1 93 ? 6.878 0.179 -15.344 1.00 87.56 93 THR A C 1
ATOM 693 O O . THR A 1 93 ? 6.419 -0.939 -15.105 1.00 87.56 93 THR A O 1
ATOM 696 N N . GLN A 1 94 ? 7.982 0.639 -14.757 1.00 88.12 94 GLN A N 1
ATOM 697 C CA . GLN A 1 94 ? 8.887 -0.181 -13.972 1.00 88.12 94 GLN A CA 1
ATOM 698 C C . GLN A 1 94 ? 9.241 0.471 -12.636 1.00 88.12 94 GLN A C 1
ATOM 700 O O . GLN A 1 94 ? 9.227 1.696 -12.496 1.00 88.12 94 GLN A O 1
ATOM 705 N N . ILE A 1 95 ? 9.655 -0.375 -11.696 1.00 88.88 95 ILE A N 1
ATOM 706 C CA . ILE A 1 95 ? 10.262 -0.006 -10.411 1.00 88.88 95 ILE A CA 1
ATOM 707 C C . ILE A 1 95 ? 11.584 -0.753 -10.244 1.00 88.88 95 ILE A C 1
ATOM 709 O O . ILE A 1 95 ? 11.777 -1.798 -10.857 1.00 88.88 95 ILE A O 1
ATOM 713 N N . ASN A 1 96 ? 12.506 -0.249 -9.429 1.00 90.69 96 ASN A N 1
ATOM 714 C CA . ASN A 1 96 ? 13.775 -0.919 -9.152 1.00 90.69 96 ASN A CA 1
ATOM 715 C C . ASN A 1 96 ? 13.721 -1.613 -7.785 1.00 90.69 96 ASN A C 1
ATOM 717 O O . ASN A 1 96 ? 13.724 -0.932 -6.764 1.00 90.69 96 ASN A O 1
ATOM 721 N N . ILE A 1 97 ? 13.665 -2.945 -7.753 1.00 89.81 97 ILE A N 1
ATOM 722 C CA . ILE A 1 97 ? 13.743 -3.733 -6.516 1.00 89.81 97 ILE A CA 1
ATOM 723 C C . ILE A 1 97 ? 15.164 -3.632 -5.961 1.00 89.81 97 ILE A C 1
ATOM 725 O O . ILE A 1 97 ? 16.124 -4.012 -6.639 1.00 89.81 97 ILE A O 1
ATOM 729 N N . THR A 1 98 ? 15.302 -3.131 -4.733 1.00 89.81 98 THR A N 1
ATOM 730 C CA . THR A 1 98 ? 16.610 -2.946 -4.082 1.00 89.81 98 THR A CA 1
ATOM 731 C C . THR A 1 98 ? 16.879 -3.893 -2.935 1.00 89.81 98 THR A C 1
ATOM 733 O O . THR A 1 98 ? 18.039 -4.106 -2.600 1.00 89.81 98 THR A O 1
ATOM 736 N N . ASP A 1 99 ? 15.832 -4.467 -2.360 1.00 86.44 99 ASP A N 1
ATOM 737 C CA . ASP A 1 99 ? 15.928 -5.488 -1.330 1.00 86.44 99 ASP A CA 1
ATOM 738 C C . ASP A 1 99 ? 14.954 -6.606 -1.693 1.00 86.44 99 ASP A C 1
ATOM 740 O O . ASP A 1 99 ? 13.757 -6.356 -1.802 1.00 86.44 99 ASP A O 1
ATOM 744 N N . ASN A 1 100 ? 15.460 -7.816 -1.926 1.00 93.12 100 ASN A N 1
ATOM 745 C CA . ASN A 1 100 ? 14.657 -9.022 -2.147 1.00 93.12 100 ASN A CA 1
ATOM 746 C C . ASN A 1 100 ? 14.825 -10.054 -1.019 1.00 93.12 100 ASN A C 1
ATOM 748 O O . ASN A 1 100 ? 14.448 -11.212 -1.175 1.00 93.12 100 ASN A O 1
ATOM 752 N N . THR A 1 101 ? 15.395 -9.648 0.116 1.00 93.25 101 THR A N 1
ATOM 753 C CA . THR A 1 101 ? 15.452 -10.472 1.331 1.00 93.25 101 THR A CA 1
ATOM 754 C C . THR A 1 101 ? 14.163 -10.356 2.146 1.00 93.25 101 THR A C 1
ATOM 756 O O . THR A 1 101 ? 13.815 -11.267 2.895 1.00 93.25 101 THR A O 1
ATOM 759 N N . HIS A 1 102 ? 13.414 -9.266 1.953 1.00 87.88 102 HIS A N 1
ATOM 760 C CA . HIS A 1 102 ? 12.099 -9.061 2.547 1.00 87.88 102 HIS A CA 1
ATOM 761 C C . HIS A 1 102 ? 11.031 -9.933 1.867 1.00 87.88 102 HIS A C 1
ATOM 763 O O . HIS A 1 102 ? 10.996 -10.056 0.641 1.00 87.88 102 HIS A O 1
ATOM 769 N N . TYR A 1 103 ? 10.104 -10.505 2.644 1.00 90.00 103 TYR A N 1
ATOM 770 C CA . TYR A 1 103 ? 9.121 -11.468 2.126 1.00 90.00 103 TYR A CA 1
ATOM 771 C C . TYR A 1 103 ? 8.254 -10.898 0.987 1.00 90.00 103 TYR A C 1
ATOM 773 O O . TYR A 1 103 ? 7.976 -11.615 0.029 1.00 90.00 103 TYR A O 1
ATOM 781 N N . VAL A 1 104 ? 7.912 -9.603 1.039 1.00 85.38 104 VAL A N 1
ATOM 782 C CA . VAL A 1 104 ? 7.141 -8.887 -0.004 1.00 85.38 104 VAL A CA 1
ATOM 783 C C . VAL A 1 104 ? 7.828 -8.919 -1.373 1.00 85.38 104 VAL A C 1
ATOM 785 O O . VAL A 1 104 ? 7.161 -9.029 -2.398 1.00 85.38 104 VAL A O 1
ATOM 788 N N . THR A 1 105 ? 9.156 -8.827 -1.411 1.00 88.38 105 THR A N 1
ATOM 789 C CA . THR A 1 105 ? 9.942 -8.730 -2.650 1.00 88.38 105 THR A CA 1
ATOM 790 C C . THR A 1 105 ? 10.732 -9.997 -2.967 1.00 88.38 105 THR A C 1
ATOM 792 O O . THR A 1 105 ? 11.362 -10.072 -4.018 1.00 88.38 105 THR A O 1
ATOM 795 N N . SER A 1 106 ? 10.663 -11.011 -2.101 1.00 92.88 106 SER A N 1
ATOM 796 C CA . SER A 1 106 ? 11.427 -12.263 -2.196 1.00 92.88 106 SER A CA 1
ATOM 797 C C . SER A 1 106 ? 11.178 -13.077 -3.469 1.00 92.88 106 SER A C 1
ATOM 799 O O . SER A 1 106 ? 12.059 -13.801 -3.927 1.00 92.88 106 SER A O 1
ATOM 801 N N . ALA A 1 107 ? 10.002 -12.926 -4.080 1.00 93.12 107 ALA A N 1
ATOM 802 C CA . ALA A 1 107 ? 9.663 -13.568 -5.347 1.00 93.12 107 ALA A CA 1
ATOM 803 C C . ALA A 1 107 ? 10.309 -12.888 -6.572 1.00 93.12 107 ALA A C 1
ATOM 805 O O . ALA A 1 107 ? 10.252 -13.431 -7.676 1.00 93.12 107 ALA A O 1
ATOM 806 N N . PHE A 1 108 ? 10.912 -11.708 -6.401 1.00 90.75 108 PHE A N 1
ATOM 807 C CA . PHE A 1 108 ? 11.494 -10.918 -7.480 1.00 90.75 108 PHE A CA 1
ATOM 808 C C . PHE A 1 108 ? 13.022 -10.857 -7.366 1.00 90.75 108 PHE A C 1
ATOM 810 O O . PHE A 1 108 ? 13.615 -10.880 -6.287 1.00 90.75 108 PHE A O 1
ATOM 817 N N . THR A 1 109 ? 13.692 -10.760 -8.513 1.00 95.12 109 THR A N 1
ATOM 818 C CA . THR A 1 109 ? 15.127 -10.444 -8.545 1.00 95.12 109 THR A CA 1
ATOM 819 C C . THR A 1 109 ? 15.326 -8.948 -8.300 1.00 95.12 109 THR A C 1
ATOM 821 O O . THR A 1 109 ? 14.480 -8.138 -8.680 1.00 95.12 109 THR A O 1
ATOM 824 N N . THR A 1 110 ? 16.447 -8.571 -7.682 1.00 93.94 110 THR A N 1
ATOM 825 C CA . THR A 1 110 ? 16.858 -7.164 -7.608 1.00 93.94 110 THR A CA 1
ATOM 826 C C . THR A 1 110 ? 17.063 -6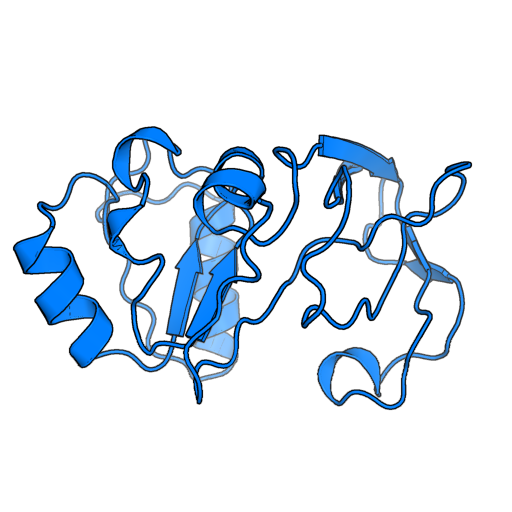.579 -9.010 1.00 93.94 110 THR A C 1
ATOM 828 O O . THR A 1 110 ? 17.413 -7.285 -9.957 1.00 93.94 110 THR A O 1
ATOM 831 N N . GLY A 1 111 ? 16.837 -5.274 -9.161 1.00 91.56 111 GLY A N 1
ATOM 832 C CA . GLY A 1 111 ? 16.845 -4.603 -10.462 1.00 91.56 111 GLY A CA 1
ATOM 833 C C . GLY A 1 111 ? 15.452 -4.193 -10.937 1.00 91.56 111 GLY A C 1
ATOM 834 O O . GLY A 1 111 ? 14.511 -4.093 -10.153 1.00 91.56 111 GLY A O 1
ATOM 835 N N . ASN A 1 112 ? 15.327 -3.879 -12.227 1.00 92.38 112 ASN A N 1
ATOM 836 C CA . ASN A 1 112 ? 14.090 -3.324 -12.773 1.00 92.38 112 ASN A CA 1
ATOM 837 C C . ASN A 1 112 ? 13.011 -4.405 -12.921 1.00 92.38 112 ASN A C 1
ATOM 839 O O . ASN A 1 112 ? 13.192 -5.374 -13.656 1.00 92.38 112 ASN A O 1
ATOM 843 N N . LEU A 1 113 ? 11.869 -4.187 -12.275 1.00 90.44 113 LEU A N 1
ATOM 844 C CA . LEU A 1 113 ? 10.665 -4.999 -12.362 1.00 90.44 113 LEU A CA 1
ATOM 845 C C . LEU A 1 113 ? 9.596 -4.246 -13.157 1.00 90.44 113 LEU A C 1
ATOM 847 O O . LEU A 1 113 ? 9.267 -3.104 -12.835 1.00 90.44 113 LEU A O 1
ATOM 851 N N . LEU A 1 114 ? 9.041 -4.893 -14.183 1.00 90.12 114 LEU A N 1
ATOM 852 C CA . LEU A 1 114 ? 7.893 -4.390 -14.936 1.00 90.12 114 LEU A CA 1
ATOM 853 C C .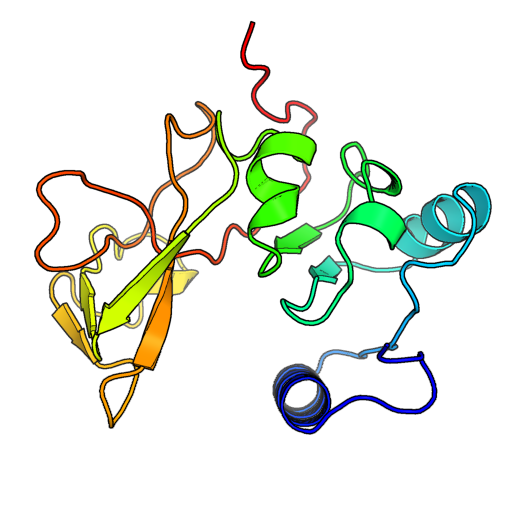 LEU A 1 114 ? 6.612 -4.585 -14.122 1.00 90.12 114 LEU A C 1
ATOM 855 O O . LEU A 1 114 ? 6.257 -5.717 -13.810 1.00 90.12 114 LEU A O 1
ATOM 859 N N . ILE A 1 115 ? 5.923 -3.487 -13.806 1.00 86.69 115 ILE A N 1
ATOM 860 C CA . ILE A 1 115 ? 4.676 -3.498 -13.021 1.00 86.69 115 ILE A CA 1
ATOM 861 C C . ILE A 1 115 ? 3.473 -2.946 -13.794 1.00 86.69 115 ILE A C 1
ATOM 863 O O . ILE A 1 115 ? 2.342 -3.035 -13.327 1.00 86.69 115 ILE A O 1
ATOM 867 N N . ALA A 1 116 ? 3.703 -2.385 -14.982 1.00 86.00 116 ALA A N 1
ATOM 868 C CA . ALA A 1 116 ? 2.659 -1.909 -15.878 1.00 86.00 116 ALA A CA 1
ATOM 869 C C . ALA A 1 116 ? 3.028 -2.180 -17.338 1.00 86.00 116 ALA A C 1
ATOM 871 O O . ALA A 1 116 ? 4.183 -2.029 -17.729 1.00 86.00 116 ALA A O 1
ATOM 872 N N . SER A 1 117 ? 2.045 -2.531 -18.167 1.00 88.88 117 SER A N 1
ATOM 873 C CA . SER A 1 117 ? 2.245 -2.745 -19.608 1.00 88.88 117 SER A CA 1
ATOM 874 C C . SER A 1 117 ? 2.400 -1.442 -20.398 1.00 88.88 117 SER A C 1
ATOM 876 O O . SER A 1 117 ? 2.952 -1.443 -21.495 1.00 88.88 117 SER A O 1
ATOM 878 N N . THR A 1 118 ? 1.906 -0.329 -19.855 1.00 89.50 118 THR A N 1
ATOM 879 C CA . THR A 1 118 ? 1.955 1.008 -20.457 1.00 89.50 118 THR A CA 1
ATOM 880 C C . THR A 1 118 ? 2.382 2.030 -19.419 1.00 89.50 118 THR A C 1
ATOM 882 O O . THR A 1 118 ? 2.080 1.874 -18.236 1.00 89.50 118 THR A O 1
ATOM 885 N N . ALA A 1 119 ? 3.101 3.066 -19.852 1.00 89.12 119 ALA A N 1
ATOM 886 C CA . ALA A 1 119 ? 3.582 4.095 -18.944 1.00 89.12 119 ALA A CA 1
ATOM 887 C C . ALA A 1 119 ? 2.395 4.812 -18.294 1.00 89.12 119 ALA A C 1
ATOM 889 O O . ALA A 1 119 ? 1.528 5.340 -18.989 1.00 89.12 119 ALA A O 1
ATOM 890 N N . GLN A 1 120 ? 2.366 4.812 -16.967 1.00 86.06 120 GLN A N 1
ATOM 891 C CA . GLN A 1 120 ? 1.281 5.383 -16.178 1.00 86.06 120 GLN A CA 1
ATOM 892 C C . GLN A 1 120 ? 1.837 6.048 -14.916 1.00 86.06 120 GLN A C 1
ATOM 894 O O . GLN A 1 120 ? 2.996 5.796 -14.563 1.00 86.06 120 GLN A O 1
ATOM 899 N N . PRO A 1 121 ? 1.060 6.916 -14.247 1.00 86.69 121 PRO A N 1
ATOM 900 C CA . PRO A 1 121 ? 1.457 7.469 -12.963 1.00 86.69 121 PRO A CA 1
ATOM 901 C C . PRO A 1 121 ? 1.674 6.349 -11.941 1.00 86.69 121 PRO A C 1
ATOM 903 O O . PRO A 1 121 ? 0.782 5.550 -11.678 1.00 86.69 121 PRO A O 1
ATOM 906 N N . LEU A 1 122 ? 2.871 6.302 -11.369 1.00 85.31 122 LEU A N 1
ATOM 907 C CA . LEU A 1 122 ? 3.235 5.443 -10.253 1.00 85.31 122 LEU A CA 1
ATOM 908 C C . LEU A 1 122 ? 3.423 6.301 -9.006 1.00 85.31 122 LEU A C 1
ATOM 910 O O . LEU A 1 122 ? 4.003 7.390 -9.068 1.00 85.31 122 LEU A O 1
ATOM 914 N N . LEU A 1 123 ? 2.954 5.785 -7.875 1.00 85.31 123 LEU A N 1
ATOM 915 C CA . LEU A 1 123 ? 3.064 6.426 -6.572 1.00 85.31 123 LEU A CA 1
ATOM 916 C C . LEU A 1 123 ? 4.503 6.337 -6.050 1.00 85.31 123 LEU A C 1
ATOM 918 O O . LEU A 1 123 ? 5.112 5.265 -6.039 1.00 85.31 123 LEU A O 1
ATOM 922 N N . ARG A 1 124 ? 5.049 7.453 -5.566 1.00 85.00 124 ARG A N 1
ATOM 923 C CA . ARG A 1 124 ? 6.311 7.469 -4.818 1.00 85.00 124 ARG A CA 1
ATOM 924 C C . ARG A 1 124 ? 6.177 8.297 -3.551 1.00 85.00 124 ARG A C 1
ATOM 926 O O . ARG A 1 124 ? 5.503 9.329 -3.521 1.00 85.00 124 ARG A O 1
ATOM 933 N N . ILE A 1 125 ? 6.889 7.871 -2.520 1.00 84.62 125 ILE A N 1
ATOM 934 C CA . ILE A 1 125 ? 7.097 8.699 -1.334 1.00 84.62 125 ILE A CA 1
ATOM 935 C C . ILE A 1 125 ? 8.038 9.861 -1.712 1.00 84.62 125 ILE A C 1
ATOM 937 O O . ILE A 1 125 ? 8.726 9.819 -2.734 1.00 84.62 125 ILE A O 1
ATOM 941 N N . SER A 1 126 ? 7.980 10.982 -1.001 1.00 83.94 126 SER A N 1
ATOM 942 C CA . SER A 1 126 ? 8.806 12.165 -1.274 1.00 83.94 126 SER A CA 1
ATOM 943 C C . SER A 1 126 ? 9.275 12.782 0.038 1.00 83.94 126 SER A C 1
ATOM 945 O O . SER A 1 126 ? 8.613 12.629 1.059 1.00 83.94 126 SER A O 1
ATOM 947 N N . GLY A 1 127 ? 10.411 13.480 0.006 1.00 85.62 127 GLY A N 1
ATOM 948 C CA . GLY A 1 127 ? 11.043 14.028 1.206 1.00 85.62 127 GLY A CA 1
ATOM 949 C C . GLY A 1 127 ? 11.984 13.031 1.883 1.00 85.62 127 GLY A C 1
ATOM 950 O O . GLY A 1 127 ? 12.546 12.146 1.228 1.00 85.62 127 GLY A O 1
ATOM 951 N N . THR A 1 128 ? 12.185 13.219 3.185 1.00 86.88 128 THR A N 1
ATOM 952 C CA . THR A 1 128 ? 12.925 12.300 4.057 1.00 86.88 128 THR A CA 1
ATOM 953 C C . THR A 1 128 ? 11.969 11.207 4.520 1.00 86.88 128 THR A C 1
ATOM 955 O O . THR A 1 128 ? 10.845 11.532 4.876 1.00 86.88 128 THR A O 1
ATOM 958 N N . LEU A 1 129 ? 12.389 9.939 4.505 1.00 84.31 129 LEU A N 1
ATOM 959 C CA . LEU A 1 129 ? 11.599 8.802 5.007 1.00 84.31 129 LEU A CA 1
ATOM 960 C C . LEU A 1 129 ? 11.691 8.680 6.519 1.00 84.31 129 LEU A C 1
ATOM 962 O O . LEU A 1 129 ? 12.651 9.178 7.111 1.00 84.31 129 LEU A O 1
ATOM 966 N N . ALA A 1 130 ? 10.685 8.068 7.144 1.00 84.00 130 ALA A N 1
ATOM 967 C CA . ALA A 1 130 ? 10.721 7.867 8.583 1.00 84.00 130 ALA A CA 1
ATOM 968 C C . ALA A 1 130 ? 11.892 6.924 8.892 1.00 84.00 130 ALA A C 1
ATOM 970 O O . ALA A 1 130 ? 12.136 6.012 8.093 1.00 84.00 130 ALA A O 1
ATOM 971 N N . PRO A 1 131 ? 12.635 7.121 9.996 1.00 80.44 131 PRO A N 1
ATOM 972 C CA . PRO A 1 131 ? 13.816 6.311 10.297 1.00 80.44 131 PRO A CA 1
ATOM 973 C C . PRO A 1 131 ? 13.556 4.800 10.277 1.00 80.44 131 PRO A C 1
ATOM 975 O O . PRO A 1 131 ? 14.427 4.038 9.863 1.00 80.44 131 PRO A O 1
ATOM 978 N N . ASP A 1 132 ? 12.343 4.391 10.653 1.00 80.94 132 ASP A N 1
ATOM 979 C CA . ASP A 1 132 ? 11.945 2.987 10.767 1.00 80.94 132 ASP A CA 1
ATOM 980 C C . ASP A 1 132 ? 11.323 2.410 9.482 1.00 80.94 132 ASP A C 1
ATOM 982 O O . ASP A 1 132 ? 10.978 1.228 9.428 1.00 80.94 132 ASP A O 1
ATOM 986 N N . LEU A 1 133 ? 11.199 3.202 8.408 1.00 80.69 133 LEU A N 1
ATOM 987 C CA . LEU A 1 133 ? 10.751 2.681 7.118 1.00 80.69 133 LEU A CA 1
ATOM 988 C C . LEU A 1 133 ? 11.877 1.952 6.386 1.00 80.69 133 LEU A C 1
ATOM 990 O O . LEU A 1 133 ? 12.921 2.525 6.071 1.00 80.69 133 LEU A O 1
ATOM 994 N N . GLN A 1 134 ? 11.606 0.706 5.996 1.00 85.38 134 GLN A N 1
ATOM 995 C CA . GLN A 1 134 ? 12.486 -0.091 5.144 1.00 85.38 134 GLN A CA 1
ATOM 996 C C . GLN A 1 134 ? 12.099 0.062 3.658 1.00 85.38 134 GLN A C 1
ATOM 998 O O . GLN A 1 134 ? 11.090 -0.497 3.218 1.00 85.38 134 GLN A O 1
ATOM 1003 N N . PRO A 1 135 ? 12.879 0.785 2.831 1.00 83.94 135 PRO A N 1
ATOM 1004 C CA . PRO A 1 135 ? 12.602 0.899 1.402 1.00 83.94 135 PRO A CA 1
ATOM 1005 C C . PRO A 1 135 ? 12.958 -0.399 0.654 1.00 83.94 135 PRO A C 1
ATOM 1007 O O . PRO A 1 135 ? 14.128 -0.761 0.544 1.00 83.94 135 PRO A O 1
ATOM 1010 N N . LEU A 1 136 ? 11.957 -1.067 0.072 1.00 86.69 136 LEU A N 1
ATOM 1011 C CA . LEU A 1 136 ? 12.142 -2.338 -0.658 1.00 86.69 136 LEU A CA 1
ATOM 1012 C C . LEU A 1 136 ? 12.388 -2.163 -2.165 1.00 86.69 136 LEU A C 1
ATOM 1014 O O . LEU A 1 136 ? 13.038 -2.987 -2.815 1.00 86.69 136 LEU A O 1
ATOM 1018 N N . ALA A 1 137 ? 11.882 -1.069 -2.726 1.00 87.31 137 ALA A N 1
ATOM 1019 C CA . ALA A 1 137 ? 12.025 -0.712 -4.130 1.00 87.31 137 ALA A CA 1
ATOM 1020 C C . ALA A 1 137 ? 12.163 0.802 -4.282 1.00 87.31 137 ALA A C 1
ATOM 1022 O O . ALA A 1 137 ? 11.811 1.549 -3.374 1.00 87.31 137 ALA A O 1
ATOM 1023 N N . LYS A 1 138 ? 12.653 1.263 -5.433 1.00 87.06 138 LYS A N 1
ATOM 1024 C CA . LYS A 1 138 ? 12.917 2.674 -5.740 1.00 87.06 138 LYS A CA 1
ATOM 1025 C C . LYS A 1 138 ? 12.370 3.052 -7.109 1.00 87.06 138 LYS A C 1
ATOM 1027 O O . LYS A 1 138 ? 12.255 2.204 -7.995 1.00 87.06 138 LYS A O 1
ATOM 1032 N N . GLN A 1 139 ? 12.085 4.339 -7.304 1.00 86.88 139 GLN A N 1
ATOM 1033 C CA . GLN A 1 139 ? 11.8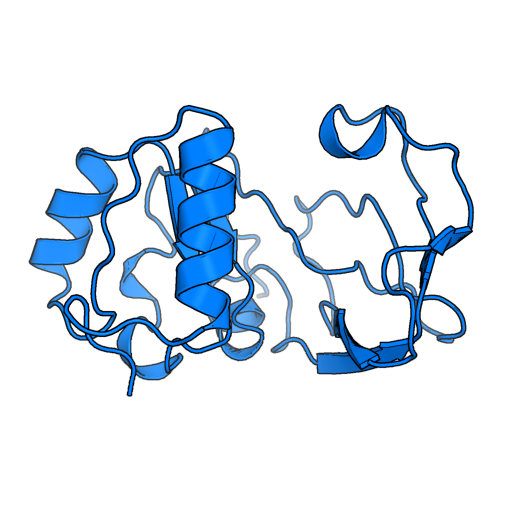09 4.861 -8.644 1.00 86.88 139 GLN A CA 1
ATOM 1034 C C . GLN A 1 139 ? 13.006 4.658 -9.587 1.00 86.88 139 GLN A C 1
ATOM 1036 O O . GLN A 1 139 ? 14.164 4.782 -9.182 1.00 86.88 139 GLN A O 1
ATOM 1041 N N . ILE A 1 140 ? 12.726 4.405 -10.865 1.00 81.62 140 ILE A N 1
ATOM 1042 C CA . ILE A 1 140 ? 13.745 4.351 -11.919 1.00 81.62 140 ILE A CA 1
ATOM 1043 C C . ILE A 1 140 ? 13.942 5.747 -12.516 1.00 81.62 140 ILE A C 1
ATOM 1045 O O . ILE A 1 140 ? 12.972 6.434 -12.831 1.00 81.62 140 ILE A O 1
ATOM 1049 N N . GLY A 1 141 ? 15.202 6.149 -12.717 1.00 69.94 141 GLY A N 1
ATOM 1050 C CA . GLY A 1 141 ? 15.559 7.356 -13.476 1.00 69.94 141 GLY A CA 1
ATOM 1051 C C . GLY A 1 141 ? 15.475 8.683 -12.711 1.00 69.94 141 GLY A C 1
ATOM 1052 O O . GLY A 1 141 ? 15.664 9.735 -13.314 1.00 69.94 141 GLY A O 1
ATOM 1053 N N . GLY A 1 142 ? 15.218 8.662 -11.400 1.00 57.62 142 GLY A N 1
ATOM 1054 C CA . GLY A 1 142 ? 15.279 9.856 -10.552 1.00 57.62 142 GLY A CA 1
ATOM 1055 C C . GLY A 1 142 ? 16.659 10.053 -9.916 1.00 57.62 142 GLY A C 1
ATOM 1056 O O . GLY A 1 142 ? 17.257 9.096 -9.436 1.00 57.62 142 GLY A O 1
ATOM 1057 N N . GLY A 1 143 ? 17.140 11.301 -9.845 1.00 41.47 143 GLY A N 1
ATOM 1058 C CA . GLY A 1 143 ? 18.355 11.670 -9.093 1.00 41.47 143 GLY A CA 1
ATOM 1059 C C . GLY A 1 143 ? 18.224 11.509 -7.570 1.00 41.47 143 GLY A C 1
ATOM 1060 O O . GLY A 1 143 ? 19.218 11.577 -6.854 1.00 41.47 143 GLY A O 1
ATOM 1061 N N . PHE A 1 144 ? 17.005 11.249 -7.084 1.00 41.59 144 PHE A N 1
ATOM 1062 C CA . PHE A 1 144 ? 16.706 10.891 -5.703 1.00 41.59 144 PHE A CA 1
ATOM 1063 C C . PHE A 1 144 ? 16.114 9.484 -5.644 1.00 41.59 144 PHE A C 1
ATOM 1065 O O . PHE A 1 144 ? 15.158 9.155 -6.349 1.00 41.59 144 PHE A O 1
ATOM 1072 N N . VAL A 1 145 ? 16.678 8.667 -4.766 1.00 47.31 145 VAL A N 1
ATOM 1073 C CA . VAL A 1 145 ? 16.157 7.365 -4.364 1.00 47.31 145 VAL A CA 1
ATOM 1074 C C . VAL A 1 145 ? 14.909 7.605 -3.520 1.00 47.31 145 VAL A C 1
ATOM 1076 O O . VAL A 1 145 ? 15.013 8.035 -2.379 1.00 47.31 145 VAL A O 1
ATOM 1079 N N . GLN A 1 146 ? 13.732 7.373 -4.088 1.00 51.69 146 GLN A N 1
ATOM 1080 C CA . GLN A 1 146 ? 12.464 7.500 -3.371 1.00 51.69 146 GLN A CA 1
ATOM 1081 C C . GLN A 1 146 ? 11.717 6.172 -3.475 1.00 51.69 146 GLN A C 1
ATOM 1083 O O . GLN A 1 146 ? 11.624 5.640 -4.592 1.00 51.69 146 GLN A O 1
ATOM 1088 N N . PRO A 1 147 ? 11.250 5.593 -2.355 1.00 54.03 147 PRO A N 1
ATOM 1089 C CA . PRO A 1 147 ? 10.594 4.309 -2.388 1.00 54.03 147 PRO A CA 1
ATOM 1090 C C . PRO A 1 147 ? 9.243 4.394 -3.080 1.00 54.03 147 PRO A C 1
ATOM 1092 O O . PRO A 1 147 ? 8.519 5.391 -2.982 1.00 54.03 147 PRO A O 1
ATOM 1095 N N . VAL A 1 148 ? 8.932 3.332 -3.813 1.00 47.25 148 VAL A N 1
ATOM 1096 C CA . VAL A 1 148 ? 7.622 3.164 -4.440 1.00 47.25 148 VAL A CA 1
ATOM 1097 C C . VAL A 1 148 ? 6.655 2.701 -3.358 1.00 47.25 148 VAL A C 1
ATOM 1099 O O . VAL A 1 148 ? 6.974 1.801 -2.581 1.00 47.25 148 VAL A O 1
ATOM 1102 N N . ALA A 1 149 ? 5.521 3.389 -3.258 1.00 41.50 149 ALA A N 1
ATOM 1103 C CA . ALA A 1 149 ? 4.621 3.286 -2.122 1.00 41.50 149 ALA A CA 1
ATOM 1104 C C . ALA A 1 149 ? 3.869 1.946 -2.111 1.00 41.50 149 ALA A C 1
ATOM 1106 O O . ALA A 1 149 ? 2.965 1.743 -2.908 1.00 41.50 149 ALA A O 1
ATOM 1107 N N . TYR A 1 150 ? 4.249 1.080 -1.173 1.00 45.03 150 TYR A N 1
ATOM 1108 C CA . TYR A 1 150 ? 3.360 0.175 -0.438 1.00 45.03 150 TYR A CA 1
ATOM 1109 C C . TYR A 1 150 ? 3.930 0.032 0.982 1.00 45.03 150 TYR A C 1
ATOM 1111 O O . TYR A 1 150 ? 4.445 -1.034 1.328 1.00 45.03 150 TYR A O 1
ATOM 1119 N N . PRO A 1 151 ? 3.974 1.110 1.791 1.00 45.12 151 PRO A N 1
ATOM 1120 C CA . PRO A 1 151 ? 4.382 0.968 3.178 1.00 45.12 151 PRO A CA 1
ATOM 1121 C C . PRO A 1 151 ? 3.329 0.095 3.859 1.00 45.12 151 PRO A C 1
ATOM 1123 O O . PRO A 1 151 ? 2.194 0.525 4.046 1.00 45.12 151 PRO A O 1
ATOM 1126 N N . LEU A 1 152 ? 3.688 -1.150 4.162 1.00 37.12 152 LEU A N 1
ATOM 1127 C CA . LEU A 1 152 ? 2.958 -1.940 5.136 1.00 37.12 152 LEU A CA 1
ATOM 1128 C C . LEU A 1 152 ? 3.482 -1.506 6.501 1.00 37.12 152 LEU A C 1
ATOM 1130 O O . LEU A 1 152 ? 4.572 -1.909 6.906 1.00 37.12 152 LEU A O 1
ATOM 1134 N N . ILE A 1 153 ? 2.721 -0.667 7.196 1.00 41.47 153 ILE A N 1
ATOM 1135 C CA . ILE A 1 153 ? 2.952 -0.437 8.620 1.00 41.47 153 ILE A CA 1
ATOM 1136 C C . ILE A 1 153 ? 2.509 -1.726 9.312 1.00 41.47 153 ILE A C 1
ATOM 1138 O O . ILE A 1 153 ? 1.314 -1.990 9.370 1.00 41.47 153 ILE A O 1
ATOM 1142 N N . VAL A 1 154 ? 3.435 -2.570 9.775 1.00 33.78 154 VAL A N 1
ATOM 1143 C CA . VAL A 1 154 ? 3.093 -3.711 10.642 1.00 33.78 154 VAL A CA 1
ATOM 1144 C C . VAL A 1 154 ? 3.181 -3.219 12.081 1.00 33.78 154 VAL A C 1
ATOM 1146 O O . VAL A 1 154 ? 4.261 -3.148 12.663 1.00 33.78 154 VAL A O 1
ATOM 1149 N N . GLY A 1 155 ? 2.037 -2.825 12.637 1.00 30.97 155 GLY A N 1
ATOM 1150 C CA . GLY A 1 155 ? 1.933 -2.319 13.999 1.00 30.97 155 GLY A CA 1
ATOM 1151 C C . GLY A 1 155 ? 2.182 -3.408 15.040 1.00 30.97 155 GLY A C 1
ATOM 1152 O O . GLY A 1 155 ? 1.255 -4.065 15.500 1.00 30.97 155 GLY A O 1
ATOM 1153 N N . SER A 1 156 ? 3.428 -3.555 15.479 1.00 27.47 156 SER A N 1
ATOM 1154 C CA . SER A 1 156 ? 3.727 -4.038 16.830 1.00 27.47 156 SER A CA 1
ATOM 1155 C C . SER A 1 156 ? 4.745 -3.144 17.532 1.00 27.47 156 SER A C 1
ATOM 1157 O O . SER A 1 156 ? 5.635 -3.641 18.206 1.00 27.47 156 SER A O 1
ATOM 1159 N N . ALA A 1 157 ? 4.648 -1.830 17.354 1.00 31.55 157 ALA A N 1
ATOM 1160 C CA . ALA A 1 157 ? 5.146 -0.820 18.280 1.00 31.55 157 ALA A CA 1
ATOM 1161 C C . ALA A 1 157 ? 4.721 0.557 17.765 1.00 31.55 157 ALA A C 1
ATOM 1163 O O . ALA A 1 157 ? 4.566 0.764 16.566 1.00 31.55 157 ALA A O 1
ATOM 1164 N N . LYS A 1 158 ? 4.516 1.467 18.714 1.00 36.44 158 LYS A N 1
ATOM 1165 C CA . LYS A 1 158 ? 4.426 2.917 18.532 1.00 36.44 158 LYS A CA 1
ATOM 1166 C C . LYS A 1 158 ? 5.632 3.430 17.727 1.00 36.44 158 LYS A C 1
ATOM 1168 O O . LYS A 1 158 ? 6.595 2.694 17.570 1.00 36.44 158 LYS A O 1
ATOM 1173 N N . GLU A 1 159 ? 5.592 4.701 17.344 1.00 41.00 159 GLU A N 1
ATOM 1174 C CA . GLU A 1 159 ? 6.592 5.430 16.548 1.00 41.00 159 GLU A CA 1
ATOM 1175 C C . GLU A 1 159 ? 6.280 5.425 15.035 1.00 41.00 159 GLU A C 1
ATOM 1177 O O . GLU A 1 159 ? 6.988 4.855 14.209 1.00 41.00 159 GLU A O 1
ATOM 1182 N N . GLY A 1 160 ? 5.229 6.162 14.648 1.00 38.84 160 GLY A N 1
ATOM 1183 C CA . GLY A 1 160 ? 5.382 7.006 13.462 1.00 38.84 160 GLY A CA 1
ATOM 1184 C C . GLY A 1 160 ? 6.621 7.866 13.708 1.00 38.84 160 GLY A C 1
ATOM 1185 O O . GLY A 1 160 ? 6.742 8.487 14.766 1.00 38.84 160 GLY A O 1
ATOM 1186 N N . GLY A 1 161 ? 7.616 7.763 12.830 1.00 41.47 161 GLY A N 1
ATOM 1187 C CA . GLY A 1 161 ? 8.907 8.403 13.040 1.00 41.47 161 GLY A CA 1
ATOM 1188 C C . GLY A 1 161 ? 8.744 9.915 12.994 1.00 41.47 161 GLY A C 1
ATOM 1189 O O . GLY A 1 161 ? 8.737 10.503 11.917 1.00 41.47 161 GLY A O 1
ATOM 1190 N N . SER A 1 162 ? 8.611 10.530 14.167 1.00 40.09 162 SER A N 1
ATOM 1191 C CA . SER A 1 162 ? 8.435 11.969 14.325 1.00 40.09 162 SER A CA 1
ATOM 1192 C C . SER A 1 162 ? 9.537 12.741 13.589 1.00 40.09 162 SER A C 1
ATOM 1194 O O . SER A 1 162 ? 10.729 12.582 13.869 1.00 40.09 162 SER A O 1
ATOM 1196 N N . TYR A 1 163 ? 9.137 13.612 12.661 1.00 37.91 163 TYR A N 1
ATOM 1197 C CA . TYR A 1 163 ? 9.996 14.692 12.183 1.00 37.91 163 TYR A CA 1
ATOM 1198 C C . TYR A 1 163 ? 9.859 15.853 13.161 1.00 37.91 163 TYR A C 1
ATOM 1200 O O . TYR A 1 163 ? 8.836 16.539 13.168 1.00 37.91 163 TYR A O 1
ATOM 1208 N N . GLY A 1 164 ? 10.870 16.021 14.014 1.00 33.47 164 GLY A N 1
ATOM 1209 C CA . GLY A 1 164 ? 11.025 17.217 14.847 1.00 33.47 164 GLY A CA 1
ATOM 1210 C C . GLY A 1 164 ? 11.295 18.478 14.036 1.00 33.47 164 GLY A C 1
ATOM 1211 O O . GLY A 1 164 ? 11.824 18.365 12.904 1.00 33.47 164 GLY A O 1
#

Foldseek 3Di:
DDAQVHDDPVVVVVCVVCVVVVDDDRDHALQDDLVVVLVVLVPDQEDEADLPHDCVSNQLSCLQRLHKYWDPNQQCCCSSLQAVGGKDWDWDQWWAFDDLVDPVNVVDDGGIDGPHPHTDIFIWHDHGGQPPFDAGIAHPPDPDGTHGGGDTPNRPDDDSRDDD

Radius of gyration: 15.93 Å; chains: 1; bounding box: 40×32×39 Å

Secondary structure (DSSP, 8-state):
--BTTB--HHHHHHHHHHHHTT-------TTS-HHHHHHHHTT-SEEEE-TTS-HHHHTTTTTT-SSEEEE--TTHHHHTTSEEEEEEEEEESEEEE---SSTTTTTS-SEEEE--SS-EEEEEEEEEEPTT----EEESS-SS--BBS--EE--SS-------

Sequence (164 aa):
MPNEGSLDSNDTAKKAAMEGWGYAVTPVTGLRPNQEWDALVAQVDAVYISENLFSGDLNTKIKDAAVGILNEQLALNADFELASTSGSTYTNTQINITDNTHYVTSAFTTGNLLIASTAQPLLRISGTLAPDLQPLAKQIGGGFVQPVAYPLIVGSAKEGGSYG

pLDDT: mean 81.26, std 17.73, range [27.47, 96.25]